Protein AF-A0A6J6Z3Z1-F1 (afdb_monomer)

pLDDT: mean 86.69, std 16.29, range [32.03, 97.88]

Structure (mmCIF, N/CA/C/O backbone):
data_AF-A0A6J6Z3Z1-F1
#
_entry.id   AF-A0A6J6Z3Z1-F1
#
loop_
_atom_site.group_PDB
_atom_site.id
_atom_site.type_symbol
_atom_site.label_atom_id
_atom_site.label_alt_id
_atom_site.label_comp_id
_atom_site.label_asym_id
_atom_site.label_entity_id
_atom_site.label_seq_id
_atom_site.pdbx_PDB_ins_code
_atom_site.Cartn_x
_atom_site.Cartn_y
_atom_site.Cartn_z
_atom_site.occupancy
_atom_site.B_iso_or_equiv
_atom_site.auth_seq_id
_atom_site.auth_comp_id
_atom_site.auth_asym_id
_atom_site.auth_atom_id
_atom_site.pdbx_PDB_model_num
ATOM 1 N N . MET A 1 1 ? 7.163 -9.309 25.371 1.00 50.72 1 MET A N 1
ATOM 2 C CA . MET A 1 1 ? 6.394 -9.873 24.237 1.00 50.72 1 MET A CA 1
ATOM 3 C C . MET A 1 1 ? 6.002 -8.814 23.203 1.00 50.72 1 MET A C 1
ATOM 5 O O . MET A 1 1 ? 6.065 -9.140 22.033 1.00 50.72 1 MET A O 1
ATOM 9 N N . ARG A 1 2 ? 5.685 -7.561 23.588 1.00 53.03 2 ARG A N 1
ATOM 10 C CA . ARG A 1 2 ? 5.354 -6.476 22.635 1.00 53.03 2 ARG A CA 1
ATOM 11 C C . ARG A 1 2 ? 6.493 -6.063 21.684 1.00 53.03 2 ARG A C 1
ATOM 13 O O . ARG A 1 2 ? 6.217 -5.724 20.543 1.00 53.03 2 ARG A O 1
ATOM 20 N N . GLU A 1 3 ? 7.745 -6.115 22.137 1.00 57.16 3 GLU A N 1
ATOM 21 C CA . GLU A 1 3 ? 8.916 -5.683 21.349 1.00 57.16 3 GLU A CA 1
ATOM 22 C C . GLU A 1 3 ? 9.238 -6.633 20.183 1.00 57.16 3 GLU A C 1
ATOM 24 O O . GLU A 1 3 ? 9.467 -6.185 19.066 1.00 57.16 3 GLU A O 1
ATOM 29 N N . LEU A 1 4 ? 9.139 -7.949 20.418 1.00 60.69 4 LEU A N 1
ATOM 30 C CA . LEU A 1 4 ? 9.271 -8.970 19.372 1.00 60.69 4 LEU A CA 1
ATOM 31 C C . LEU A 1 4 ? 8.146 -8.834 18.339 1.00 60.69 4 LEU A C 1
ATOM 33 O O . LEU A 1 4 ? 8.424 -8.668 17.158 1.00 60.69 4 LEU A O 1
ATOM 37 N N . THR A 1 5 ? 6.887 -8.755 18.788 1.00 61.47 5 THR A N 1
ATOM 38 C CA . THR A 1 5 ? 5.745 -8.646 17.866 1.00 61.47 5 THR A CA 1
ATOM 39 C C . THR A 1 5 ? 5.743 -7.346 17.059 1.00 61.47 5 THR A C 1
ATOM 41 O O . THR A 1 5 ? 5.302 -7.357 15.914 1.00 61.47 5 THR A O 1
ATOM 44 N N . GLY A 1 6 ? 6.218 -6.230 17.627 1.00 70.81 6 GLY A N 1
ATOM 45 C CA . GLY A 1 6 ? 6.307 -4.939 16.932 1.00 70.81 6 GLY A CA 1
ATOM 46 C C . GLY A 1 6 ? 7.354 -4.953 15.819 1.00 70.81 6 GLY A C 1
ATOM 47 O O . GLY A 1 6 ? 7.018 -4.708 14.664 1.00 70.81 6 GLY A O 1
ATOM 48 N N . LEU A 1 7 ? 8.583 -5.367 16.143 1.00 72.19 7 LEU A N 1
ATOM 49 C CA . LEU A 1 7 ? 9.675 -5.470 15.173 1.00 72.19 7 LEU A CA 1
ATOM 50 C C . LEU A 1 7 ? 9.371 -6.491 14.063 1.00 72.19 7 LEU A C 1
ATOM 52 O O . LEU A 1 7 ? 9.647 -6.252 12.886 1.00 72.19 7 LEU A O 1
ATOM 56 N N . GLU A 1 8 ? 8.777 -7.631 14.424 1.00 73.25 8 GLU A N 1
ATOM 57 C CA . GLU A 1 8 ? 8.330 -8.635 13.455 1.00 73.25 8 GLU A CA 1
ATOM 58 C C . GLU A 1 8 ? 7.248 -8.074 12.521 1.00 73.25 8 GLU A C 1
ATOM 60 O O . GLU A 1 8 ? 7.284 -8.322 11.313 1.00 73.25 8 GLU A O 1
ATOM 65 N N . THR A 1 9 ? 6.325 -7.267 13.052 1.00 75.50 9 THR A N 1
ATOM 66 C CA . THR A 1 9 ? 5.263 -6.614 12.274 1.00 75.50 9 THR A CA 1
ATOM 67 C C . THR A 1 9 ? 5.836 -5.594 11.289 1.00 75.50 9 THR A C 1
ATOM 69 O O . THR A 1 9 ? 5.493 -5.638 10.107 1.00 75.50 9 THR A O 1
ATOM 72 N N . GLU A 1 10 ? 6.758 -4.733 11.716 1.00 80.12 10 GLU A N 1
ATOM 73 C CA . GLU A 1 10 ? 7.425 -3.764 10.833 1.00 80.12 10 GLU A CA 1
ATOM 74 C C . GLU A 1 10 ? 8.240 -4.458 9.731 1.00 80.12 10 GLU A C 1
ATOM 76 O O . GLU A 1 10 ? 8.166 -4.089 8.556 1.00 80.12 10 GLU A O 1
ATOM 81 N N . ALA A 1 11 ? 8.958 -5.535 10.066 1.00 81.12 11 ALA A N 1
ATOM 82 C CA . ALA A 1 11 ? 9.689 -6.327 9.081 1.00 81.12 11 ALA A CA 1
ATOM 83 C C . ALA A 1 11 ? 8.752 -6.974 8.043 1.00 81.12 11 ALA A C 1
ATOM 85 O O . ALA A 1 11 ? 9.089 -7.052 6.856 1.00 81.12 11 ALA A O 1
ATOM 86 N N . LEU A 1 12 ? 7.569 -7.436 8.460 1.00 84.31 12 LEU A N 1
ATOM 87 C CA . LEU A 1 12 ? 6.546 -7.960 7.551 1.00 84.31 12 LEU A CA 1
ATOM 88 C C . LEU A 1 12 ? 5.945 -6.861 6.667 1.00 84.31 12 LEU A C 1
ATOM 90 O O . LEU A 1 12 ? 5.722 -7.096 5.476 1.00 84.31 12 LEU A O 1
ATOM 94 N N . GLN A 1 13 ? 5.739 -5.656 7.201 1.00 85.81 13 GLN A N 1
ATOM 95 C CA . GLN A 1 13 ? 5.302 -4.503 6.414 1.00 85.81 13 GLN A CA 1
ATOM 96 C C . GLN A 1 13 ? 6.323 -4.139 5.342 1.00 85.81 13 GLN A C 1
ATOM 98 O O . GLN A 1 13 ? 5.965 -4.083 4.165 1.00 85.81 13 GLN A O 1
ATOM 103 N N . ALA A 1 14 ? 7.597 -3.999 5.717 1.00 87.56 14 ALA A N 1
ATOM 104 C CA . ALA A 1 14 ? 8.678 -3.702 4.782 1.00 87.56 14 ALA A CA 1
ATOM 105 C C . ALA A 1 14 ? 8.749 -4.745 3.655 1.00 87.56 14 ALA A C 1
ATOM 107 O O . ALA A 1 14 ? 8.782 -4.392 2.475 1.00 87.56 14 ALA A O 1
ATOM 108 N N . LYS A 1 15 ? 8.671 -6.040 3.996 1.00 89.31 15 LYS A N 1
ATOM 109 C CA . LYS A 1 15 ? 8.610 -7.128 3.005 1.00 89.31 15 LYS A CA 1
ATOM 110 C C . LYS A 1 15 ? 7.404 -7.002 2.071 1.00 89.31 15 LYS A C 1
ATOM 112 O O . LYS A 1 15 ? 7.540 -7.232 0.871 1.00 89.31 15 LYS A O 1
ATOM 117 N N . ARG A 1 16 ? 6.228 -6.631 2.589 1.00 90.44 16 ARG A N 1
ATOM 118 C CA . ARG A 1 16 ? 5.005 -6.472 1.783 1.00 90.44 16 ARG A CA 1
ATOM 119 C C . ARG A 1 16 ? 5.104 -5.280 0.822 1.00 90.44 16 ARG A C 1
ATOM 121 O O . ARG A 1 16 ? 4.692 -5.408 -0.331 1.00 90.44 16 ARG A O 1
ATOM 128 N N . LEU A 1 17 ? 5.686 -4.160 1.257 1.00 91.56 17 LEU A N 1
ATOM 129 C CA . LEU A 1 17 ? 5.943 -2.998 0.397 1.00 91.56 17 LEU A CA 1
ATOM 130 C C . LEU A 1 17 ? 6.943 -3.345 -0.715 1.00 91.56 17 LEU A C 1
ATOM 132 O O . LEU A 1 17 ? 6.671 -3.069 -1.883 1.00 91.56 17 LEU A O 1
ATOM 136 N N . LEU A 1 18 ? 8.038 -4.034 -0.381 1.00 93.50 18 LEU A N 1
ATOM 137 C CA . LEU A 1 18 ? 9.010 -4.515 -1.369 1.00 93.50 18 LEU A CA 1
ATOM 138 C C . LEU A 1 18 ? 8.365 -5.456 -2.394 1.00 93.50 18 LEU A C 1
ATOM 140 O O . LEU A 1 18 ? 8.550 -5.272 -3.591 1.00 93.50 18 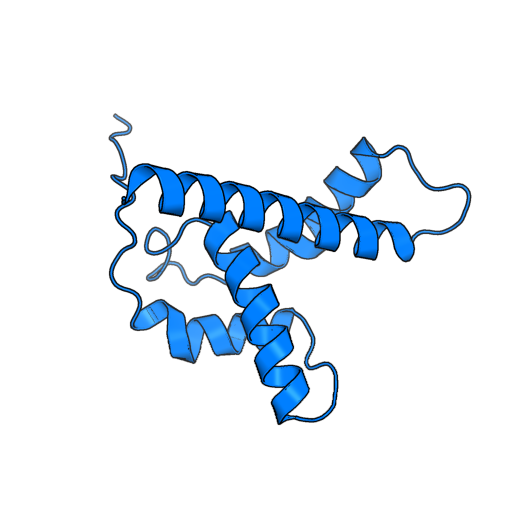LEU A O 1
ATOM 144 N N . ALA A 1 19 ? 7.517 -6.390 -1.954 1.00 93.75 19 ALA A N 1
ATOM 145 C CA . ALA A 1 19 ? 6.786 -7.267 -2.867 1.00 93.75 19 ALA A CA 1
ATOM 146 C C . ALA A 1 19 ? 5.824 -6.496 -3.796 1.00 93.75 19 ALA A C 1
ATOM 148 O O . ALA A 1 19 ? 5.590 -6.907 -4.935 1.00 93.75 19 ALA A O 1
ATOM 149 N N . SER A 1 20 ? 5.248 -5.381 -3.333 1.00 95.00 20 SER A N 1
ATOM 150 C CA . SER A 1 20 ? 4.434 -4.491 -4.173 1.00 95.00 20 SER A CA 1
ATOM 151 C C . SER A 1 20 ? 5.281 -3.811 -5.254 1.00 95.00 20 SER A C 1
ATOM 153 O O . SER A 1 20 ? 4.908 -3.830 -6.431 1.00 95.00 20 SER A O 1
ATOM 155 N N . LEU A 1 21 ? 6.454 -3.294 -4.875 1.00 95.69 21 LEU A N 1
ATOM 156 C CA . LEU A 1 21 ? 7.425 -2.712 -5.801 1.00 95.69 21 LEU A CA 1
ATOM 157 C C . LEU A 1 21 ? 7.917 -3.739 -6.831 1.00 95.69 21 LEU A C 1
ATOM 159 O O . LEU A 1 21 ? 7.929 -3.451 -8.027 1.00 95.69 21 LEU A O 1
ATOM 163 N N . ASP A 1 22 ? 8.251 -4.955 -6.405 1.00 95.88 22 ASP A N 1
ATOM 164 C CA . ASP A 1 22 ? 8.698 -6.018 -7.309 1.00 95.88 22 ASP A CA 1
ATOM 165 C C . ASP A 1 22 ? 7.629 -6.372 -8.348 1.00 95.88 22 ASP A C 1
ATOM 167 O O . ASP A 1 22 ? 7.938 -6.537 -9.530 1.00 95.88 22 ASP A O 1
ATOM 171 N N . ARG A 1 23 ? 6.349 -6.419 -7.953 1.00 94.06 23 ARG A N 1
ATOM 172 C CA . ARG A 1 23 ? 5.226 -6.622 -8.888 1.00 94.06 23 ARG A CA 1
ATOM 173 C C . ARG A 1 23 ? 5.040 -5.448 -9.846 1.00 94.06 23 ARG A C 1
ATOM 175 O O . ARG A 1 23 ? 4.693 -5.658 -11.007 1.00 94.06 23 ARG A O 1
ATOM 182 N N . PHE A 1 24 ? 5.239 -4.215 -9.386 1.00 95.19 24 PHE A N 1
ATOM 183 C CA . PHE A 1 24 ? 5.222 -3.033 -10.249 1.00 95.19 24 PHE A CA 1
ATOM 184 C C . PHE A 1 24 ? 6.339 -3.109 -11.295 1.00 95.19 24 PHE A C 1
ATOM 186 O O . PHE A 1 24 ? 6.059 -3.121 -12.491 1.00 95.19 24 PHE A O 1
ATOM 193 N N . ARG A 1 25 ? 7.581 -3.313 -10.847 1.00 95.50 25 ARG A N 1
ATOM 194 C CA . ARG A 1 25 ? 8.765 -3.494 -11.699 1.00 95.50 25 ARG A CA 1
ATOM 195 C C . ARG A 1 25 ? 8.680 -4.743 -12.585 1.00 95.50 25 ARG A C 1
ATOM 197 O O . ARG A 1 25 ? 9.350 -4.844 -13.611 1.00 95.50 25 ARG A O 1
ATOM 204 N N . GLY A 1 26 ? 7.883 -5.737 -12.202 1.00 95.44 26 GLY A N 1
ATOM 205 C CA . GLY A 1 26 ? 7.578 -6.923 -13.004 1.00 95.44 26 GLY A CA 1
ATOM 206 C C . GLY A 1 26 ? 6.839 -6.610 -14.307 1.00 95.44 26 GLY A C 1
ATOM 207 O O . GLY A 1 26 ? 6.984 -7.362 -15.264 1.00 95.44 26 GLY A O 1
ATOM 208 N N . ARG A 1 27 ? 6.096 -5.497 -14.346 1.00 93.56 27 ARG A N 1
ATOM 209 C CA . ARG A 1 27 ? 5.296 -5.049 -15.497 1.00 93.56 27 ARG A C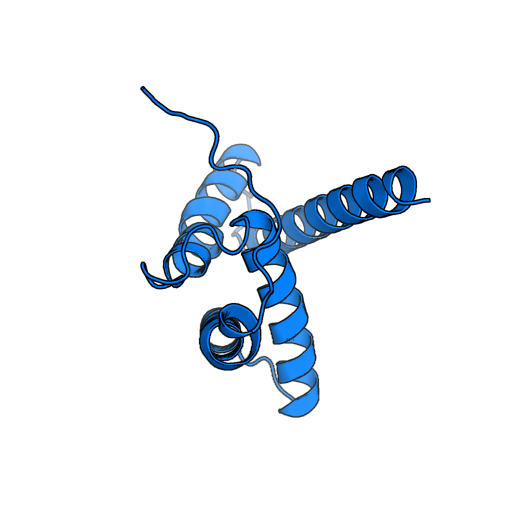A 1
ATOM 210 C C . ARG A 1 27 ? 6.026 -4.056 -16.404 1.00 93.56 27 ARG A C 1
ATOM 212 O O . ARG A 1 27 ? 5.502 -3.713 -17.456 1.00 93.56 27 ARG A O 1
ATOM 219 N N . GLU A 1 28 ? 7.204 -3.586 -16.001 1.00 94.25 28 GLU A N 1
ATOM 220 C CA . GLU A 1 28 ? 8.004 -2.668 -16.812 1.00 94.25 28 GLU A CA 1
ATOM 221 C C . GLU A 1 28 ? 8.638 -3.380 -18.012 1.00 94.25 28 GLU A C 1
ATOM 223 O O . GLU A 1 28 ? 9.036 -4.548 -17.935 1.00 94.25 28 GLU A O 1
ATOM 228 N N . GLU A 1 29 ? 8.750 -2.648 -19.120 1.00 92.00 29 GLU A N 1
ATOM 229 C CA . GLU A 1 29 ? 9.401 -3.121 -20.337 1.00 92.00 29 GLU A CA 1
ATOM 230 C C . GLU A 1 29 ? 10.900 -3.383 -20.133 1.00 92.00 29 GLU A C 1
ATOM 232 O O . GLU A 1 29 ? 11.542 -2.859 -19.220 1.00 92.00 29 GLU A O 1
ATOM 237 N N . SER A 1 30 ? 11.457 -4.244 -20.985 1.00 91.50 30 SER A N 1
ATOM 238 C CA . SER A 1 30 ? 12.887 -4.548 -20.977 1.00 91.50 30 SER A CA 1
ATOM 239 C C . SER A 1 30 ? 13.636 -3.686 -22.001 1.00 91.50 30 SER A C 1
ATOM 241 O O . SER A 1 30 ? 13.165 -3.578 -23.132 1.00 91.50 30 SER A O 1
ATOM 243 N N . PRO A 1 31 ? 14.822 -3.146 -21.660 1.00 91.44 31 PRO A N 1
ATOM 244 C CA . PRO A 1 31 ? 15.529 -3.321 -20.390 1.00 91.44 31 PRO A CA 1
ATOM 245 C C . PRO A 1 31 ? 14.877 -2.536 -19.244 1.00 91.44 31 PRO A C 1
ATOM 247 O O . PRO A 1 31 ? 14.451 -1.398 -19.416 1.00 91.44 31 PRO A O 1
ATOM 250 N N . LYS A 1 32 ? 14.833 -3.146 -18.052 1.00 91.88 32 LYS A N 1
ATOM 251 C CA . LYS A 1 32 ? 14.219 -2.503 -16.886 1.00 91.88 32 LYS A CA 1
ATOM 252 C C . LYS A 1 32 ? 15.006 -1.247 -16.488 1.00 91.88 32 LYS A C 1
ATOM 254 O O . LYS A 1 32 ? 16.239 -1.313 -16.472 1.00 91.88 32 LYS A O 1
ATOM 259 N N . PRO A 1 33 ? 14.333 -0.159 -16.066 1.00 93.69 33 PRO A N 1
ATOM 260 C CA . PRO A 1 33 ? 14.996 1.020 -15.512 1.00 93.69 33 PRO A CA 1
ATOM 261 C C . PRO A 1 33 ? 15.897 0.679 -14.313 1.00 93.69 33 PRO A C 1
ATOM 263 O O . PRO A 1 33 ? 15.777 -0.405 -13.728 1.00 93.69 33 PRO A O 1
ATOM 266 N N . PRO A 1 34 ? 16.773 1.589 -13.866 1.00 96.19 34 PRO A N 1
ATOM 267 C CA . PRO A 1 34 ? 17.439 1.459 -12.573 1.00 96.19 34 PRO A CA 1
ATOM 268 C C . PRO A 1 34 ? 16.431 1.235 -11.435 1.00 96.19 34 PRO A C 1
ATOM 270 O O . PRO A 1 34 ? 15.317 1.755 -11.463 1.00 96.19 34 PRO A O 1
ATOM 273 N N . MET A 1 35 ? 16.815 0.469 -10.408 1.00 93.75 35 MET A N 1
ATOM 274 C CA . MET A 1 35 ? 15.925 0.148 -9.278 1.00 93.75 35 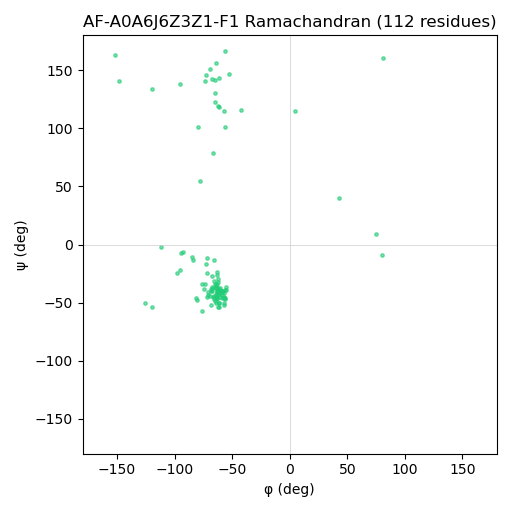MET A CA 1
ATOM 275 C C . MET A 1 35 ? 15.352 1.405 -8.606 1.00 93.75 35 MET A C 1
ATOM 277 O O . MET A 1 35 ? 14.176 1.440 -8.257 1.00 93.75 35 MET A O 1
ATOM 281 N N . GLN A 1 36 ? 16.171 2.451 -8.465 1.00 94.44 36 GLN A N 1
ATOM 282 C CA . GLN A 1 36 ? 15.759 3.719 -7.860 1.00 94.44 36 GLN A CA 1
ATOM 283 C C . GLN A 1 36 ? 14.669 4.429 -8.673 1.00 94.44 36 GLN A C 1
ATOM 285 O O . GLN A 1 36 ? 13.737 4.983 -8.091 1.00 94.44 36 GLN A O 1
ATOM 290 N N . ASP A 1 37 ? 14.741 4.369 -10.004 1.00 96.62 37 ASP A N 1
ATOM 291 C CA . ASP A 1 37 ? 13.727 4.970 -10.867 1.00 96.62 37 ASP A CA 1
ATOM 292 C C . ASP A 1 37 ? 12.402 4.217 -10.778 1.00 96.62 37 ASP A C 1
ATOM 294 O O . ASP A 1 37 ? 11.362 4.848 -10.594 1.00 96.62 37 ASP A O 1
ATOM 298 N N . SER A 1 38 ? 12.425 2.882 -10.807 1.00 96.50 38 SER A N 1
ATOM 299 C CA . SER A 1 38 ? 11.210 2.080 -10.613 1.00 96.50 38 SER A CA 1
ATOM 300 C C . SER A 1 38 ? 10.603 2.283 -9.228 1.00 96.50 38 SER A C 1
ATOM 302 O O . SER A 1 38 ? 9.385 2.353 -9.108 1.00 96.50 38 SER A O 1
ATOM 304 N N . ALA A 1 39 ? 11.428 2.416 -8.184 1.00 95.19 39 ALA A N 1
ATOM 305 C CA . ALA A 1 39 ? 10.954 2.708 -6.833 1.00 95.19 39 ALA A CA 1
ATOM 306 C C . ALA A 1 39 ? 10.267 4.076 -6.758 1.00 95.19 39 ALA A C 1
ATOM 308 O O . ALA A 1 39 ? 9.158 4.181 -6.237 1.00 95.19 39 ALA A O 1
ATOM 309 N N . ARG A 1 40 ? 10.882 5.115 -7.338 1.00 96.50 40 ARG A N 1
ATOM 310 C CA . ARG A 1 40 ? 10.294 6.459 -7.422 1.00 96.50 40 ARG A CA 1
ATOM 311 C C . ARG A 1 40 ? 8.979 6.459 -8.201 1.00 96.50 40 ARG A C 1
ATOM 313 O O . ARG A 1 40 ? 8.019 7.100 -7.785 1.00 96.50 40 ARG A O 1
ATOM 320 N N . ARG A 1 41 ? 8.922 5.732 -9.317 1.00 97.00 41 ARG A N 1
ATOM 321 C CA . ARG A 1 41 ? 7.700 5.579 -10.111 1.00 97.00 41 ARG A CA 1
ATOM 322 C C . ARG A 1 41 ? 6.613 4.847 -9.345 1.00 97.00 41 ARG A C 1
ATOM 324 O O . ARG A 1 41 ? 5.510 5.358 -9.249 1.00 97.00 41 ARG A O 1
ATOM 331 N N . TRP A 1 42 ? 6.928 3.715 -8.725 1.00 97.25 42 TRP A N 1
ATOM 332 C CA . TRP A 1 42 ? 5.986 2.986 -7.879 1.00 97.25 42 TRP A CA 1
ATOM 333 C C . TRP A 1 42 ? 5.441 3.858 -6.740 1.00 97.25 42 TRP A C 1
ATOM 335 O O . TRP A 1 42 ? 4.234 3.849 -6.488 1.00 97.25 42 TRP A O 1
ATOM 345 N N . LEU A 1 43 ? 6.300 4.656 -6.094 1.00 96.19 43 LEU A N 1
ATOM 346 C CA . LEU A 1 43 ? 5.871 5.604 -5.068 1.00 96.19 43 LEU A CA 1
ATOM 347 C C . LEU A 1 43 ? 4.824 6.578 -5.620 1.00 96.19 43 LEU A C 1
ATOM 349 O O . LEU A 1 43 ? 3.753 6.707 -5.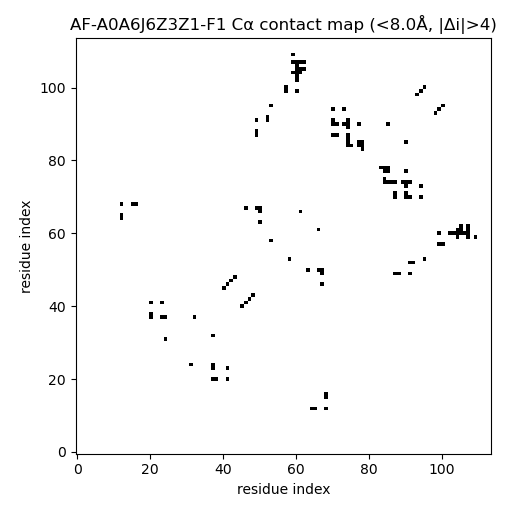039 1.00 96.19 43 LEU A O 1
ATOM 353 N N . ASN A 1 44 ? 5.091 7.205 -6.764 1.00 96.69 44 ASN A N 1
ATOM 354 C CA . ASN A 1 44 ? 4.212 8.226 -7.339 1.00 96.69 44 ASN A CA 1
ATOM 355 C C . ASN A 1 44 ? 2.958 7.659 -8.023 1.00 96.69 44 ASN A C 1
ATOM 357 O O . ASN A 1 44 ? 1.911 8.297 -8.010 1.00 96.69 44 ASN A O 1
ATOM 361 N N . GLU A 1 45 ? 3.058 6.482 -8.637 1.00 95.88 45 GLU A N 1
ATOM 362 C CA . GLU A 1 45 ? 2.006 5.891 -9.471 1.00 95.88 45 GLU A CA 1
ATOM 363 C C . GLU A 1 45 ? 1.122 4.904 -8.693 1.00 95.88 45 GLU A C 1
ATOM 365 O O . GLU A 1 45 ? 0.006 4.616 -9.113 1.00 95.88 45 GLU A O 1
ATOM 370 N N . THR A 1 46 ? 1.606 4.344 -7.579 1.00 95.94 46 THR A N 1
ATOM 371 C CA . THR A 1 46 ? 0.883 3.313 -6.812 1.00 95.94 46 THR A CA 1
ATOM 372 C C . THR A 1 46 ? 0.721 3.676 -5.343 1.00 95.94 46 THR A C 1
ATOM 374 O O . THR A 1 46 ? -0.386 3.586 -4.826 1.00 95.94 46 THR A O 1
ATOM 377 N N . TYR A 1 47 ? 1.790 4.067 -4.651 1.00 95.75 47 TYR A N 1
ATOM 378 C CA . TYR A 1 47 ? 1.723 4.282 -3.203 1.00 95.75 47 TYR A CA 1
ATOM 379 C C . TYR A 1 47 ? 1.018 5.602 -2.845 1.00 95.75 47 TYR A C 1
ATOM 381 O O . TYR A 1 47 ? -0.013 5.587 -2.174 1.00 95.75 47 TYR A O 1
ATOM 389 N N . MET A 1 48 ? 1.525 6.730 -3.354 1.00 96.38 48 MET A N 1
ATOM 390 C CA . MET A 1 48 ? 1.015 8.082 -3.096 1.00 96.38 48 MET A CA 1
ATOM 391 C C . MET A 1 48 ? -0.469 8.249 -3.461 1.00 96.38 48 MET A C 1
ATOM 393 O O . MET A 1 48 ? -1.211 8.768 -2.629 1.00 96.38 48 MET A O 1
ATOM 397 N N . PRO A 1 49 ? -0.960 7.772 -4.626 1.00 97.44 49 PRO A N 1
ATOM 398 C CA . PRO A 1 49 ? -2.373 7.906 -4.971 1.00 97.44 49 PRO A CA 1
ATOM 399 C C . PRO A 1 49 ? -3.300 7.171 -4.007 1.00 97.44 49 PRO A C 1
ATOM 401 O O . PRO A 1 49 ? -4.426 7.608 -3.824 1.00 97.44 49 PRO A O 1
ATOM 404 N N . ILE A 1 50 ? -2.837 6.076 -3.397 1.00 97.25 50 ILE A N 1
ATOM 405 C CA . ILE A 1 50 ? -3.636 5.271 -2.472 1.00 97.25 50 ILE A CA 1
ATOM 406 C C . ILE A 1 50 ? -3.659 5.902 -1.084 1.00 97.25 50 ILE A C 1
ATOM 408 O O . ILE A 1 50 ? -4.736 6.080 -0.525 1.00 97.25 50 ILE A O 1
ATOM 412 N N . VAL A 1 51 ? -2.508 6.302 -0.536 1.00 95.75 51 VAL A N 1
ATOM 413 C CA . VAL A 1 51 ? -2.467 6.972 0.781 1.00 95.75 51 VAL A CA 1
ATOM 414 C C . VAL A 1 51 ? -3.164 8.338 0.746 1.00 95.75 51 VAL A C 1
ATOM 416 O O . VAL A 1 51 ? -3.821 8.719 1.710 1.00 95.75 51 VAL A O 1
ATOM 419 N N . ALA A 1 52 ? -3.130 9.038 -0.394 1.00 96.25 52 ALA A N 1
ATOM 420 C CA . ALA A 1 52 ? -3.830 10.309 -0.581 1.00 96.25 52 ALA A CA 1
ATOM 421 C C . ALA A 1 52 ? -5.365 10.183 -0.544 1.00 96.25 52 ALA A C 1
ATOM 423 O O . ALA A 1 52 ? -6.049 11.199 -0.424 1.00 96.25 52 ALA A O 1
ATOM 424 N N . MET A 1 53 ? -5.915 8.964 -0.622 1.00 97.00 53 MET A N 1
ATOM 425 C CA . MET A 1 53 ? -7.356 8.723 -0.485 1.00 97.00 53 MET A CA 1
ATOM 426 C C . MET A 1 53 ? -7.840 8.873 0.957 1.00 97.00 53 MET A C 1
ATOM 428 O O . MET A 1 53 ? -9.043 9.009 1.167 1.00 97.00 53 MET A O 1
ATOM 432 N N . ILE A 1 54 ? -6.935 8.860 1.946 1.00 94.88 54 ILE A N 1
ATOM 433 C CA . ILE A 1 54 ? -7.297 9.046 3.352 1.00 94.88 54 ILE A CA 1
ATOM 434 C C . ILE A 1 54 ? -7.933 10.438 3.519 1.00 94.88 54 ILE A C 1
ATOM 436 O O . ILE A 1 54 ? -7.263 11.456 3.283 1.00 94.88 54 ILE A O 1
ATOM 440 N N . PRO A 1 55 ? -9.206 10.513 3.947 1.00 94.00 55 PRO A N 1
ATOM 441 C CA . PRO A 1 55 ? -9.891 11.785 4.100 1.00 94.00 55 PRO A CA 1
ATOM 442 C C . PRO A 1 55 ? -9.290 12.572 5.267 1.00 94.00 55 PRO A C 1
ATOM 444 O O . PRO A 1 55 ? -8.774 11.998 6.229 1.00 94.00 55 PRO A O 1
ATOM 447 N N . GLU A 1 56 ? -9.351 13.902 5.192 1.00 90.94 56 GLU A N 1
ATOM 448 C CA . GLU A 1 56 ? -8.653 14.796 6.128 1.00 90.94 56 GLU A CA 1
ATOM 449 C C . GLU A 1 56 ? -9.006 14.527 7.597 1.00 90.94 56 GLU A C 1
ATOM 451 O O . GLU A 1 56 ? -8.128 14.551 8.454 1.00 90.94 56 GLU A O 1
ATOM 456 N N . ASN A 1 57 ? -10.263 14.179 7.884 1.00 89.56 57 ASN A N 1
ATOM 457 C CA . ASN A 1 57 ? -10.750 13.865 9.229 1.00 89.56 57 ASN A CA 1
ATOM 458 C C . ASN A 1 57 ? -10.246 12.522 9.797 1.00 89.56 57 ASN A C 1
ATOM 460 O O . ASN A 1 57 ? -10.453 12.252 10.981 1.00 89.56 57 ASN A O 1
ATOM 464 N N . LEU A 1 58 ? -9.634 11.667 8.970 1.00 89.19 58 LEU A N 1
ATOM 465 C CA . LEU A 1 58 ? -9.046 10.386 9.379 1.00 89.19 58 LEU A CA 1
ATOM 466 C C . LEU A 1 58 ? -7.513 10.372 9.267 1.00 89.19 58 LEU A C 1
ATOM 468 O O . LEU A 1 58 ? -6.888 9.377 9.643 1.00 89.19 58 LEU A O 1
ATOM 472 N N . ARG A 1 59 ? -6.887 11.458 8.790 1.00 86.50 59 ARG A N 1
ATOM 473 C CA . ARG A 1 59 ? -5.423 11.591 8.800 1.00 86.50 59 ARG A CA 1
ATOM 474 C C . ARG A 1 59 ? -4.897 11.545 10.237 1.00 86.50 59 ARG A C 1
ATOM 476 O O . ARG A 1 59 ? -5.540 12.042 11.156 1.00 86.50 59 ARG A O 1
ATOM 483 N N . GLY A 1 60 ? -3.739 10.917 10.433 1.00 85.62 60 GLY A N 1
ATOM 484 C CA . GLY A 1 60 ? -3.123 10.732 11.753 1.00 85.62 60 GLY A CA 1
ATOM 485 C C . GLY A 1 60 ? -3.703 9.582 12.586 1.00 85.62 60 GLY A C 1
ATOM 486 O O . GLY A 1 60 ? -3.106 9.205 13.585 1.00 85.62 60 GLY A O 1
ATOM 487 N N . ARG A 1 61 ? -4.814 8.951 12.174 1.00 86.19 61 ARG A N 1
ATOM 488 C CA . ARG A 1 61 ? -5.324 7.738 12.852 1.00 86.19 61 ARG A CA 1
ATOM 489 C C . ARG A 1 61 ? -4.464 6.499 12.595 1.00 86.19 61 ARG A C 1
ATOM 491 O O . ARG A 1 61 ? -4.500 5.535 13.366 1.00 86.19 61 ARG A O 1
ATOM 498 N N . ILE A 1 62 ? -3.746 6.511 11.477 1.00 89.06 62 ILE A N 1
ATOM 499 C CA . ILE A 1 62 ? -2.937 5.417 10.950 1.00 89.06 62 ILE A CA 1
ATOM 500 C C . ILE A 1 62 ? -1.736 6.003 10.202 1.00 89.06 62 ILE A C 1
ATOM 502 O O . ILE A 1 62 ? -1.877 6.995 9.485 1.00 89.06 62 ILE A O 1
ATOM 506 N N . GLU A 1 63 ? -0.576 5.370 10.350 1.00 89.69 63 GLU A N 1
ATOM 507 C CA . GLU A 1 63 ? 0.606 5.674 9.541 1.00 89.69 63 GLU A CA 1
ATOM 508 C C . GLU A 1 63 ? 0.373 5.273 8.080 1.00 89.69 63 GLU A C 1
ATOM 510 O O . GLU A 1 63 ? -0.210 4.225 7.798 1.00 89.69 63 GLU A O 1
ATOM 515 N N . GLU A 1 64 ? 0.873 6.062 7.130 1.00 91.94 64 GLU A N 1
ATOM 516 C CA . GLU A 1 64 ? 0.644 5.835 5.694 1.00 91.94 64 GLU A CA 1
ATOM 517 C C . GLU A 1 64 ? 1.121 4.448 5.232 1.00 91.94 64 GLU A C 1
ATOM 519 O O . GLU A 1 64 ? 0.438 3.766 4.464 1.00 91.94 64 GLU A O 1
ATOM 524 N N . ALA A 1 65 ? 2.269 3.995 5.748 1.00 90.25 65 ALA A N 1
ATOM 525 C CA . ALA A 1 65 ? 2.825 2.685 5.419 1.00 90.25 65 ALA A CA 1
ATOM 526 C C . ALA A 1 65 ? 1.951 1.542 5.958 1.00 90.25 65 ALA A C 1
ATOM 528 O O . ALA A 1 65 ? 1.717 0.556 5.251 1.00 90.25 65 ALA A O 1
ATOM 529 N N . GLN A 1 66 ? 1.414 1.705 7.173 1.00 90.75 66 GLN A N 1
ATOM 530 C CA . GLN A 1 66 ? 0.476 0.761 7.777 1.00 90.75 66 GLN A CA 1
ATOM 531 C C . GLN A 1 66 ? -0.834 0.724 6.985 1.00 90.75 66 GLN A C 1
ATOM 533 O O . GLN A 1 66 ? -1.339 -0.356 6.686 1.00 90.75 66 GLN A O 1
ATOM 538 N N . PHE A 1 67 ? -1.364 1.887 6.600 1.00 93.69 67 PHE A N 1
ATOM 539 C CA . PHE A 1 67 ? -2.562 1.979 5.770 1.00 93.69 67 PHE A CA 1
ATOM 540 C C . PHE A 1 67 ? -2.378 1.232 4.452 1.00 93.69 67 PHE A C 1
ATOM 542 O O . PHE A 1 67 ? -3.166 0.348 4.123 1.00 93.69 67 PHE A O 1
ATOM 549 N N . PHE A 1 68 ? -1.300 1.521 3.723 1.00 95.00 68 PHE A N 1
ATOM 550 C CA . PHE A 1 68 ? -1.032 0.859 2.451 1.00 95.00 68 PHE A CA 1
ATOM 551 C C . PHE A 1 68 ? -0.858 -0.658 2.617 1.00 95.00 68 PHE A C 1
ATOM 553 O O . PHE A 1 68 ? -1.369 -1.441 1.813 1.00 95.00 68 PHE A O 1
ATOM 560 N N . HIS A 1 69 ? -0.166 -1.092 3.674 1.00 93.56 69 HIS A N 1
ATOM 561 C CA . HIS A 1 69 ? -0.017 -2.506 4.005 1.00 93.56 69 HIS A CA 1
ATOM 562 C C . HIS A 1 69 ? -1.364 -3.203 4.229 1.00 93.56 69 HIS A C 1
ATOM 564 O O . HIS A 1 69 ? -1.576 -4.300 3.709 1.00 93.56 69 HIS A O 1
ATOM 570 N N . GLU A 1 70 ? -2.266 -2.584 4.985 1.00 94.06 70 GLU A N 1
ATOM 571 C CA . GLU A 1 70 ? -3.573 -3.168 5.282 1.00 94.06 70 GLU A CA 1
ATOM 572 C C . GLU A 1 70 ? -4.523 -3.126 4.097 1.00 94.06 70 GLU A C 1
ATOM 574 O O . GLU A 1 70 ? -5.251 -4.086 3.877 1.00 94.06 70 GLU A O 1
ATOM 579 N N . VAL A 1 71 ? -4.451 -2.094 3.259 1.00 96.75 71 VAL A N 1
ATOM 580 C CA . VAL A 1 71 ? -5.185 -2.062 1.991 1.00 96.75 71 VAL A CA 1
ATOM 581 C C . VAL A 1 71 ? -4.767 -3.225 1.081 1.00 96.75 71 VAL A C 1
ATOM 583 O O . VAL A 1 71 ? -5.618 -3.823 0.421 1.00 96.75 71 VAL A O 1
ATOM 586 N N . LEU A 1 72 ? -3.482 -3.603 1.052 1.00 95.25 72 LEU A N 1
ATOM 587 C CA . LEU A 1 72 ? -3.034 -4.779 0.293 1.00 95.25 72 LEU A CA 1
ATOM 588 C C . LEU A 1 72 ? -3.627 -6.091 0.829 1.00 95.25 72 LEU A C 1
ATOM 590 O O . LEU A 1 72 ? -3.923 -6.987 0.037 1.00 95.25 72 LEU A O 1
ATOM 594 N N . GLU A 1 73 ? -3.782 -6.215 2.147 1.00 93.50 73 GLU A N 1
ATOM 595 C CA . GLU A 1 73 ? -4.412 -7.377 2.781 1.00 93.50 73 GLU A CA 1
ATOM 596 C C . GLU A 1 73 ? -5.923 -7.399 2.541 1.00 93.50 73 GLU A C 1
ATOM 598 O O . GLU A 1 73 ? -6.467 -8.416 2.109 1.00 93.50 73 GLU A O 1
ATOM 603 N N . HIS A 1 74 ? -6.577 -6.252 2.716 1.00 95.50 74 HIS A N 1
ATOM 604 C CA . HIS A 1 74 ? -8.002 -6.072 2.462 1.00 95.50 74 HIS A CA 1
ATOM 605 C C . HIS A 1 74 ? -8.352 -6.375 1.008 1.00 95.50 74 HIS A C 1
ATOM 607 O O . HIS A 1 74 ? -9.322 -7.074 0.737 1.00 95.50 74 HIS A O 1
ATOM 613 N N . ARG A 1 75 ? -7.510 -5.949 0.055 1.00 96.38 75 ARG A N 1
ATOM 614 C CA . ARG A 1 75 ? -7.655 -6.311 -1.362 1.00 96.38 75 ARG A CA 1
ATOM 615 C C . ARG A 1 75 ? -7.653 -7.818 -1.565 1.00 96.38 75 ARG A C 1
ATOM 617 O O . ARG A 1 75 ? -8.468 -8.303 -2.345 1.00 96.38 75 ARG A O 1
ATOM 624 N N . TRP A 1 76 ? -6.727 -8.543 -0.933 1.00 94.38 76 TRP A N 1
ATOM 625 C CA . TRP A 1 76 ? -6.684 -10.000 -1.054 1.00 94.38 76 TRP A CA 1
ATOM 626 C C . TRP A 1 76 ? -7.982 -10.609 -0.523 1.00 94.38 76 TRP A C 1
ATOM 628 O O . TRP A 1 76 ? -8.650 -11.319 -1.264 1.00 94.38 76 TRP A O 1
ATOM 638 N N . TYR A 1 77 ? -8.401 -10.231 0.687 1.00 96.00 77 TYR A N 1
ATOM 639 C CA . TYR A 1 77 ? -9.652 -10.704 1.281 1.00 96.00 77 TYR A CA 1
ATOM 640 C C . TYR A 1 77 ? -10.884 -10.420 0.402 1.00 96.00 77 TYR A C 1
ATOM 642 O O . TYR A 1 77 ? -11.693 -11.313 0.154 1.00 96.00 77 TYR A O 1
ATOM 650 N N . LEU A 1 78 ? -11.013 -9.195 -0.116 1.00 96.81 78 LEU A N 1
ATOM 651 C CA . LEU A 1 78 ? -12.099 -8.823 -1.022 1.00 96.81 78 LEU A CA 1
ATOM 652 C C . LEU A 1 78 ? -12.037 -9.613 -2.332 1.00 96.81 78 LEU A C 1
ATOM 654 O O . LEU A 1 78 ? -13.065 -10.071 -2.810 1.00 96.81 78 LEU A O 1
ATOM 658 N N . SER A 1 79 ? -10.846 -9.820 -2.891 1.00 96.62 79 SER A N 1
ATOM 659 C CA . SER A 1 79 ? -10.698 -10.569 -4.143 1.00 96.62 79 SER A CA 1
ATOM 660 C C . SER A 1 79 ? -11.057 -12.046 -3.980 1.00 96.62 79 SER A C 1
ATOM 662 O O . SER A 1 79 ? -11.675 -12.625 -4.869 1.00 96.62 79 SER A O 1
ATOM 664 N N . GLU A 1 80 ? -10.726 -12.648 -2.832 1.00 97.25 80 GLU A N 1
ATOM 665 C CA . GLU A 1 80 ? -11.164 -14.007 -2.488 1.00 97.25 80 GLU A CA 1
ATOM 666 C C . GLU A 1 80 ? -12.692 -14.083 -2.377 1.00 97.25 80 GLU A C 1
ATOM 668 O O . GLU A 1 80 ? -13.303 -15.045 -2.840 1.00 97.25 80 GLU A O 1
ATOM 673 N N . ARG A 1 81 ? -13.321 -13.056 -1.793 1.00 95.88 81 ARG A N 1
ATOM 674 C CA . ARG A 1 81 ? -14.776 -13.004 -1.613 1.00 95.88 81 ARG A CA 1
ATOM 675 C C . ARG A 1 81 ? -15.534 -12.798 -2.927 1.00 95.88 81 ARG A C 1
ATOM 677 O O . ARG A 1 81 ? -16.545 -13.458 -3.143 1.00 95.88 81 ARG A O 1
ATOM 684 N N . GLU A 1 82 ? -15.062 -11.897 -3.785 1.00 95.38 82 GLU A N 1
ATOM 685 C CA . GLU A 1 82 ? -15.706 -11.570 -5.067 1.00 95.38 82 GLU A CA 1
ATOM 686 C C . GLU A 1 82 ? -15.298 -12.536 -6.202 1.00 95.38 82 GLU A C 1
ATOM 688 O O . GLU A 1 82 ? -15.893 -12.531 -7.279 1.00 95.38 82 GLU A O 1
ATOM 693 N N . GLY A 1 83 ? -14.286 -13.385 -5.985 1.00 96.75 83 GLY A N 1
ATOM 694 C CA . GLY A 1 83 ? -13.797 -14.360 -6.967 1.00 96.75 83 GLY A CA 1
ATOM 695 C C . GLY A 1 83 ? -12.959 -13.760 -8.104 1.00 96.75 83 GLY A C 1
ATOM 696 O O . GLY A 1 83 ? -12.647 -14.456 -9.072 1.00 96.75 83 GLY A O 1
ATOM 697 N N . HIS A 1 84 ? -12.587 -12.482 -8.013 1.00 95.31 84 HIS A N 1
ATOM 698 C CA . HIS A 1 84 ? -11.705 -11.801 -8.958 1.00 95.31 84 HIS A CA 1
ATOM 699 C C . HIS A 1 84 ? -10.930 -10.670 -8.275 1.00 95.31 84 HIS A C 1
ATOM 701 O O . HIS A 1 84 ? -11.310 -10.195 -7.211 1.00 95.31 84 HIS A O 1
ATOM 707 N N . ASP A 1 85 ? -9.852 -10.194 -8.903 1.00 95.50 85 ASP A N 1
ATOM 708 C CA . ASP A 1 85 ? -9.122 -9.022 -8.409 1.00 95.50 85 ASP A CA 1
ATOM 709 C C . ASP A 1 85 ? -10.023 -7.780 -8.424 1.00 95.50 85 ASP A C 1
ATOM 711 O O . ASP A 1 85 ? -10.504 -7.371 -9.483 1.00 95.50 85 ASP A O 1
ATOM 715 N N . VAL A 1 86 ? -10.247 -7.183 -7.252 1.00 96.75 86 VAL A N 1
ATOM 716 C CA . VAL A 1 86 ? -11.062 -5.963 -7.103 1.00 96.75 86 VAL A CA 1
ATOM 717 C C . VAL A 1 86 ? -10.273 -4.678 -7.378 1.00 96.75 86 VAL A C 1
ATOM 719 O O . VAL A 1 86 ? -10.848 -3.607 -7.551 1.00 96.75 86 VAL A O 1
ATOM 722 N N . GLY A 1 87 ? -8.942 -4.767 -7.441 1.00 95.75 87 GLY A N 1
ATOM 723 C CA . GLY A 1 87 ? -8.064 -3.620 -7.636 1.00 95.75 87 GLY A CA 1
ATOM 724 C C . GLY A 1 87 ? -7.782 -2.824 -6.357 1.00 95.75 87 GLY A C 1
ATOM 725 O O . GLY A 1 87 ? -8.472 -2.911 -5.341 1.00 95.75 87 GLY A O 1
ATOM 726 N N . LEU A 1 88 ? -6.696 -2.049 -6.397 1.00 95.69 88 LEU A N 1
ATOM 727 C CA . LEU A 1 88 ? -6.155 -1.381 -5.211 1.00 95.69 88 LEU A CA 1
ATOM 728 C C . LEU A 1 88 ? -6.994 -0.176 -4.770 1.00 95.69 88 LEU A C 1
ATOM 730 O O . LEU A 1 88 ? -7.201 0.018 -3.579 1.00 95.69 88 LEU A O 1
ATOM 734 N N . THR A 1 89 ? -7.515 0.599 -5.722 1.00 97.31 89 THR A N 1
ATOM 735 C CA . THR A 1 89 ? -8.361 1.768 -5.443 1.00 97.31 89 THR A CA 1
ATOM 736 C C . THR A 1 89 ? -9.671 1.370 -4.768 1.00 97.31 89 THR A C 1
ATOM 738 O O . THR A 1 89 ? -10.046 1.979 -3.773 1.00 97.31 89 THR A O 1
ATOM 741 N N . PHE A 1 90 ? -10.341 0.322 -5.258 1.00 97.81 90 PHE A N 1
ATOM 742 C CA . PHE A 1 90 ? -11.571 -0.179 -4.640 1.00 97.81 90 PHE A CA 1
ATOM 743 C C . PHE A 1 90 ? -11.315 -0.687 -3.218 1.00 97.81 90 PHE A C 1
ATOM 745 O O . PHE A 1 90 ? -12.028 -0.323 -2.286 1.00 97.81 90 PHE A O 1
ATOM 752 N N . ALA A 1 91 ? -10.249 -1.471 -3.032 1.00 97.88 91 ALA A N 1
ATOM 753 C CA . ALA A 1 91 ? -9.872 -1.953 -1.710 1.00 97.88 91 ALA A CA 1
ATOM 754 C C . ALA A 1 91 ? -9.552 -0.805 -0.740 1.00 97.88 91 ALA A C 1
ATOM 756 O O . ALA A 1 91 ? -9.941 -0.872 0.422 1.00 97.88 91 ALA A O 1
ATOM 757 N N . ALA A 1 92 ? -8.892 0.259 -1.209 1.00 97.81 92 ALA A N 1
ATOM 758 C CA . ALA A 1 92 ? -8.626 1.443 -0.399 1.00 97.81 92 ALA A CA 1
ATOM 759 C C . ALA A 1 92 ? -9.919 2.152 0.028 1.00 97.81 92 ALA A C 1
ATOM 761 O O . ALA A 1 92 ? -10.045 2.505 1.196 1.00 97.81 92 ALA A O 1
ATOM 762 N N . GLN A 1 93 ? -10.889 2.315 -0.882 1.00 97.69 93 GLN A N 1
ATOM 763 C CA . GLN A 1 93 ? -12.194 2.915 -0.561 1.00 97.69 93 GLN A CA 1
ATOM 764 C C . GLN A 1 93 ? -12.940 2.094 0.489 1.00 97.69 93 GLN A C 1
ATOM 766 O O . GLN A 1 93 ? -13.255 2.628 1.548 1.00 97.69 93 GLN A O 1
ATOM 771 N N . SER A 1 94 ? -13.120 0.788 0.256 1.00 97.56 94 SER A N 1
ATOM 772 C CA . SER A 1 94 ? -13.794 -0.085 1.228 1.00 97.56 94 SER A CA 1
ATOM 773 C C . SER A 1 94 ? -13.073 -0.085 2.576 1.00 97.56 94 SER A C 1
ATOM 775 O O . SER A 1 94 ? -13.711 -0.016 3.617 1.00 97.56 94 SER A O 1
ATOM 777 N N . TYR A 1 95 ? -11.739 -0.086 2.596 1.00 96.69 95 TYR A N 1
ATOM 778 C CA . TYR A 1 95 ? -11.002 -0.016 3.854 1.00 96.69 95 TYR A CA 1
ATOM 779 C C . TYR A 1 95 ? -11.247 1.309 4.607 1.00 96.69 95 TYR A C 1
ATOM 781 O O . TYR A 1 95 ? -1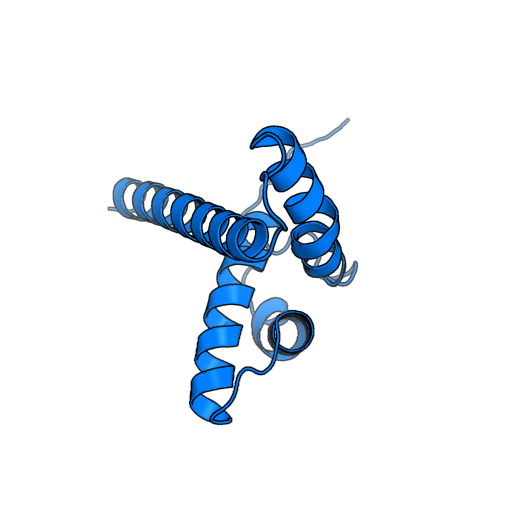1.424 1.311 5.828 1.00 96.69 95 TYR A O 1
ATOM 789 N N . ILE A 1 96 ? -11.257 2.443 3.896 1.00 96.19 96 ILE A N 1
ATOM 790 C CA . ILE A 1 96 ? -11.526 3.772 4.473 1.00 96.19 96 ILE A CA 1
ATOM 791 C C . ILE A 1 96 ? -12.948 3.864 5.036 1.00 96.19 96 ILE A C 1
ATOM 793 O O . ILE A 1 96 ? -13.153 4.548 6.035 1.00 96.19 96 ILE A O 1
ATOM 797 N N . GLU A 1 97 ? -13.914 3.198 4.412 1.00 95.31 97 GLU A N 1
ATOM 798 C CA . GLU A 1 97 ? -15.319 3.216 4.826 1.00 95.31 97 GLU A CA 1
ATOM 799 C C . GLU A 1 97 ? -15.588 2.244 5.984 1.00 95.31 97 GLU A C 1
ATOM 801 O O . GLU A 1 97 ? -16.211 2.617 6.980 1.00 95.31 97 GLU A O 1
ATOM 806 N N . ASP A 1 98 ? -15.068 1.021 5.888 1.00 93.38 98 ASP A N 1
ATOM 807 C CA . ASP A 1 98 ? -15.476 -0.095 6.744 1.00 93.38 98 ASP A CA 1
ATOM 808 C C . ASP A 1 98 ? -14.537 -0.337 7.932 1.00 93.38 98 ASP A C 1
ATOM 810 O O . ASP A 1 98 ? -14.947 -0.925 8.934 1.00 93.38 98 ASP A O 1
ATOM 814 N N . VAL A 1 99 ? -13.267 0.074 7.834 1.00 92.75 99 VAL A N 1
ATOM 815 C CA . VAL A 1 99 ? -12.225 -0.299 8.809 1.00 92.75 99 V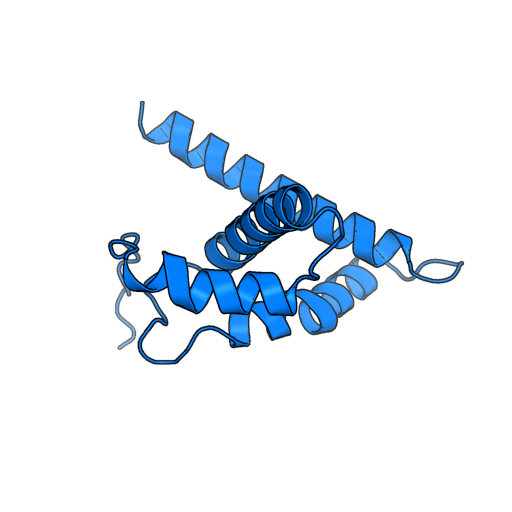AL A CA 1
ATOM 816 C C . VAL A 1 99 ? -11.628 0.924 9.490 1.00 92.75 99 VAL A C 1
ATOM 818 O O . VAL A 1 99 ? -11.618 1.011 10.722 1.00 92.75 99 VAL A O 1
ATOM 821 N N . LEU A 1 100 ? -11.142 1.888 8.706 1.00 91.19 100 LEU A N 1
ATOM 822 C CA . LEU A 1 100 ? -10.402 3.040 9.220 1.00 91.19 100 LEU A CA 1
ATOM 823 C C . LEU A 1 100 ? -11.153 3.865 10.292 1.00 91.19 100 LEU A C 1
ATOM 825 O O . LEU A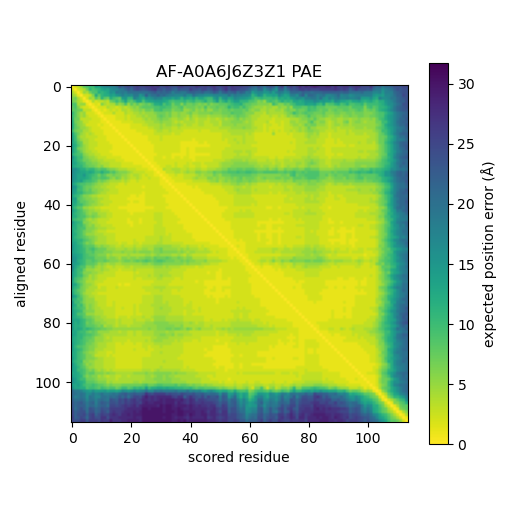 1 100 ? -10.507 4.255 11.269 1.00 91.19 100 LEU A O 1
ATOM 829 N N . PRO A 1 101 ? -12.480 4.105 10.206 1.00 90.94 101 PRO A N 1
ATOM 830 C CA . PRO A 1 101 ? -13.204 4.912 11.192 1.00 90.94 101 PRO A CA 1
ATOM 831 C C . PRO A 1 101 ? -13.286 4.247 12.571 1.00 90.94 101 PRO A C 1
ATOM 833 O O . PRO A 1 101 ? -13.370 4.930 13.591 1.00 90.94 101 PRO A O 1
ATOM 836 N N . PHE A 1 102 ? -13.246 2.914 12.608 1.00 87.56 102 PHE A N 1
ATOM 837 C CA . PHE A 1 102 ? -13.333 2.118 13.835 1.00 87.56 102 PHE A CA 1
ATOM 838 C C . PHE A 1 102 ? -11.962 1.787 14.420 1.00 87.56 102 PHE A C 1
ATOM 840 O O . PHE A 1 102 ? -11.867 1.240 15.525 1.00 87.56 102 PHE A O 1
ATOM 847 N N . ARG A 1 103 ? -10.890 2.126 13.700 1.00 81.38 103 ARG A N 1
ATOM 848 C CA . ARG A 1 103 ? -9.533 1.965 14.192 1.00 81.38 103 ARG A CA 1
ATOM 849 C C . ARG A 1 103 ? -9.337 2.891 15.391 1.00 81.38 103 ARG A C 1
ATOM 851 O O . ARG A 1 103 ? -9.527 4.105 15.301 1.00 81.38 103 ARG A O 1
ATOM 858 N N . ARG A 1 104 ? -8.957 2.309 16.530 1.00 65.88 104 ARG A N 1
ATOM 859 C CA . ARG A 1 104 ? -8.450 3.093 17.661 1.00 65.88 104 ARG A CA 1
ATOM 860 C C . ARG A 1 104 ? -7.146 3.730 17.207 1.00 65.88 104 ARG A C 1
ATOM 862 O O . ARG A 1 104 ? -6.318 3.017 16.634 1.00 65.88 104 ARG A O 1
ATOM 869 N N . ASP A 1 105 ? -7.016 5.038 17.432 1.00 60.38 105 ASP A N 1
ATOM 870 C CA . ASP A 1 105 ? -5.839 5.819 17.058 1.00 60.38 105 ASP A CA 1
ATOM 871 C C . ASP A 1 105 ? -4.596 5.006 17.394 1.00 60.38 105 ASP A C 1
ATOM 873 O O . ASP A 1 105 ? -4.380 4.623 18.548 1.00 60.38 105 ASP A O 1
ATOM 877 N N . SER A 1 106 ? -3.838 4.632 16.364 1.00 52.28 106 SER A N 1
ATOM 878 C CA . SER A 1 106 ? -2.665 3.779 16.527 1.00 52.28 106 SER A CA 1
ATOM 879 C C . SER A 1 106 ? -1.506 4.615 17.060 1.00 52.28 106 SER A C 1
ATOM 881 O O . SER A 1 106 ? -0.467 4.666 16.431 1.00 52.28 106 SER A O 1
ATOM 883 N N . GLY A 1 107 ? -1.713 5.304 18.188 1.00 46.22 107 GLY A N 1
ATOM 884 C CA . GLY A 1 107 ? -0.680 5.881 19.044 1.00 46.22 107 GLY A CA 1
ATOM 885 C C . GLY A 1 107 ? 0.466 6.587 18.329 1.00 46.22 107 GLY A C 1
ATOM 886 O O . GLY A 1 107 ? 1.603 6.433 18.764 1.00 46.22 107 GLY A O 1
ATOM 887 N N . VAL A 1 108 ? 0.196 7.337 17.260 1.00 45.12 108 VAL A N 1
ATOM 888 C CA . VAL A 1 108 ? 1.174 8.301 16.770 1.00 45.12 108 VAL A CA 1
ATOM 889 C C . VAL A 1 108 ? 1.042 9.505 17.681 1.00 45.12 108 VAL A C 1
ATOM 891 O O . VAL A 1 108 ? 0.080 10.269 17.623 1.00 45.12 108 VAL A O 1
ATOM 894 N N . ASP A 1 109 ? 1.972 9.601 18.626 1.00 45.28 109 ASP A N 1
ATOM 895 C CA . ASP A 1 109 ? 2.267 10.865 19.275 1.00 45.28 109 ASP A CA 1
ATOM 896 C C . ASP A 1 109 ? 2.621 11.808 18.123 1.00 45.28 109 ASP A C 1
ATOM 898 O O . ASP A 1 109 ? 3.690 11.694 17.516 1.00 45.28 109 ASP A O 1
ATOM 902 N N . VAL A 1 110 ? 1.668 12.656 17.725 1.00 46.12 110 VAL A N 1
ATOM 903 C CA . VAL A 1 110 ? 1.949 13.803 16.865 1.00 46.12 110 VAL A CA 1
ATOM 904 C C . VAL A 1 110 ? 2.803 14.722 17.725 1.00 46.12 110 VAL A C 1
ATOM 906 O O . VAL A 1 110 ? 2.327 15.664 18.357 1.00 46.12 110 VAL A O 1
ATOM 909 N N . GLY A 1 111 ? 4.080 14.356 17.807 1.00 36.84 111 GLY A N 1
ATOM 910 C CA . GLY A 1 111 ? 5.118 15.113 18.448 1.00 36.84 111 GLY A CA 1
ATOM 911 C C . GLY A 1 111 ? 5.146 16.477 17.793 1.00 36.84 111 GLY A C 1
ATOM 912 O O . GLY A 1 111 ? 5.412 16.603 16.599 1.00 36.84 111 GLY A O 1
ATOM 913 N N . ALA A 1 112 ? 4.807 17.462 18.617 1.00 44.41 112 ALA A N 1
ATOM 914 C CA . ALA A 1 112 ? 5.193 18.857 18.549 1.00 44.41 112 ALA A CA 1
ATOM 915 C C . ALA A 1 112 ? 6.024 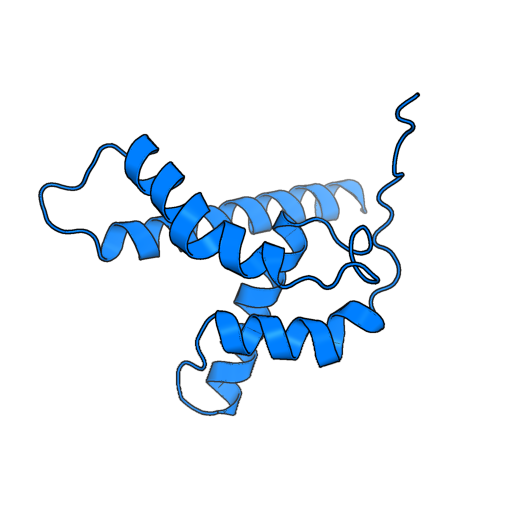19.240 17.314 1.00 44.41 112 ALA A C 1
ATOM 917 O O . ALA A 1 112 ? 7.201 18.893 17.197 1.00 44.41 112 ALA A O 1
ATOM 918 N N . GLN A 1 113 ? 5.441 20.080 16.467 1.00 32.03 113 GLN A N 1
ATOM 919 C CA . GLN A 1 113 ? 6.220 21.067 15.738 1.00 32.03 113 GLN A CA 1
ATOM 920 C C . GLN A 1 113 ? 5.703 22.454 16.117 1.00 32.03 113 GLN A C 1
ATOM 922 O O . GLN A 1 113 ? 4.501 22.656 16.286 1.00 32.03 113 GLN A O 1
ATOM 927 N N . ALA A 1 114 ? 6.690 23.300 16.397 1.00 35.31 114 ALA A N 1
ATOM 928 C CA . AL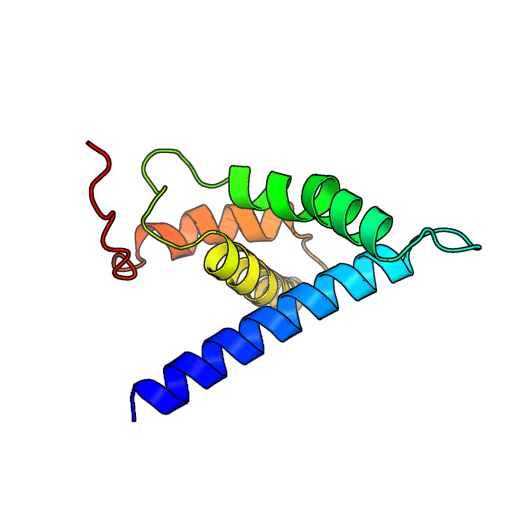A A 1 114 ? 6.678 24.526 17.184 1.00 35.31 114 ALA A CA 1
ATOM 929 C C . ALA A 1 114 ? 5.937 25.709 16.551 1.00 35.31 114 ALA A C 1
ATOM 931 O O . ALA A 1 114 ? 5.791 25.730 15.309 1.00 35.31 114 ALA A O 1
#

Radius of gyration: 15.69 Å; Cα contacts (8 Å, |Δi|>4): 73; chains: 1; bounding box: 33×39×45 Å

Solvent-accessible surface area (backbone atoms only — not comparable to full-atom values): 6771 Å² total; per-residue (Å²): 114,69,67,61,56,48,55,53,48,52,52,51,45,53,52,52,53,52,52,50,47,52,56,54,58,66,70,54,62,85,81,66,71,59,70,68,56,48,50,53,45,41,40,64,75,53,49,48,63,55,55,67,63,59,52,79,95,57,60,71,41,56,55,61,69,58,50,55,50,48,30,57,51,46,26,50,56,50,13,68,73,72,74,43,87,65,49,68,70,54,23,42,52,51,39,56,70,76,42,55,77,76,51,70,64,64,76,63,78,82,70,82,80,134

Mean predicted aligned error: 6.69 Å

InterPro domains:
  IPR025111 Domain of unknown function DUF4032 [PF13224] (2-100)

Sequence (114 aa):
MRELTGLETEALQAKRLLASLDRFRGREESPKPPMQDSARRWLNETYMPIVAMIPENLRGRIEEAQFFHEVLEHRWYLSEREGHDVGLTFAAQSYIEDVLPFRRDSGVDVGAQA

Nearest PDB structures (foldseek):
  8amz-assembly1_M  TM=4.497E-01  e=9.345E+00  Spinacia oleracea
  8xku-assembly1_A  TM=3.808E-01  e=9.883E+00  Arabidopsis thaliana

Organism: NCBI:txid449393

Foldseek 3Di:
DVVVVVVVVVVVLVVLVVVQLVVQQVPDDPPGDPSVVSVVCCCVVPQVVLLVVQDPVLPQLDDSSRLQSVLVVQQVVVCVVVVHRPDSNNSSVCCNVPPSVPRHRPPPPPPDDD

Secondary structure (DSSP, 8-state):
-HHHHHHHHHHHHHHHHHHHHHHHHHTSPSSPPPHHHHHHHHIIIIIHHHHTTS-GGGTTSS-HHHHHHHHHHHHHHHHHHHTS---HHHHHHHHHHHTGGGS-----------